Protein AF-A0A522IIM9-F1 (afdb_monomer_lite)

Sequence (107 aa):
MAEDSDLEKTESATPRRLEKAREEGQIVRSRELNTFMLLAAGVAALWFSGEHLFQTLSGVLRSGLWFDLRVGQDTAVMTSVAARSAWAVVKGIAPVFVTLVVVAIFS

Foldseek 3Di:
DDDDPPVPDPDDDDPVRVVVCVVVVVDPDDPCVLVVLLVVLLVVQCVVLVVVLVVLVVVLCCLVVPPDVVCVPDPVVVVVSVVVSVVSNCVSCVSSVVSSVVSNVVD

Secondary structure (DSSP, 8-state):
---S-STT--SPPPHHHHHHHHHTT-----TTHHHHHHHHHHHHHHHHHHHHHHHHHHHHHHHHHS--TTTTS-HHHHHHHHHHHHHHHHHHHHHHHHHHHHHHHH-

Structure (mmCIF, N/CA/C/O backbone):
data_AF-A0A522IIM9-F1
#
_entry.id   AF-A0A522IIM9-F1
#
loop_
_atom_site.group_PDB
_atom_site.id
_atom_site.type_symbol
_atom_site.label_atom_id
_atom_site.label_alt_id
_atom_site.label_comp_id
_atom_site.label_asym_id
_atom_site.label_entity_id
_atom_site.label_seq_id
_atom_site.pdbx_PDB_ins_code
_atom_site.Cartn_x
_atom_site.Cartn_y
_atom_site.Cartn_z
_atom_site.occupancy
_atom_site.B_iso_or_equiv
_atom_site.auth_seq_id
_atom_site.auth_comp_id
_atom_site.auth_asym_id
_atom_site.auth_atom_id
_atom_site.pdbx_PDB_model_num
ATOM 1 N N . MET A 1 1 ? -29.518 21.910 21.963 1.00 39.41 1 MET A N 1
ATOM 2 C CA . MET A 1 1 ? -30.076 20.956 22.948 1.00 39.41 1 MET A CA 1
ATOM 3 C C . MET A 1 1 ? -28.922 20.085 23.418 1.00 39.41 1 MET A C 1
ATOM 5 O O . MET A 1 1 ? -28.044 19.817 22.613 1.00 39.41 1 MET A O 1
ATOM 9 N N . ALA A 1 2 ? -28.828 19.830 24.722 1.00 45.47 2 ALA A N 1
ATOM 10 C CA . ALA A 1 2 ? -27.612 19.377 25.398 1.00 45.47 2 ALA A CA 1
ATOM 11 C C . ALA A 1 2 ? -27.343 17.875 25.195 1.00 45.47 2 ALA A C 1
ATOM 13 O O . ALA A 1 2 ? -28.048 17.060 25.779 1.00 45.47 2 ALA A O 1
ATOM 14 N N . GLU A 1 3 ? -26.316 17.527 24.416 1.00 44.94 3 GLU A N 1
ATOM 15 C CA . GLU A 1 3 ? -25.888 16.132 24.185 1.00 44.94 3 GLU A CA 1
ATOM 16 C C . GLU A 1 3 ? -24.367 15.933 24.351 1.00 44.94 3 GLU A C 1
ATOM 18 O O . GLU A 1 3 ? -23.812 14.982 23.821 1.00 44.94 3 GLU A O 1
ATOM 23 N N . ASP A 1 4 ? -23.675 16.806 25.094 1.00 44.28 4 ASP A N 1
ATOM 24 C CA . ASP A 1 4 ? -22.196 16.799 25.160 1.00 44.28 4 ASP A CA 1
ATOM 25 C C . ASP A 1 4 ? -21.622 16.661 26.588 1.00 44.28 4 ASP A C 1
ATOM 27 O O . ASP A 1 4 ? -20.482 17.025 26.855 1.00 44.28 4 ASP A O 1
ATOM 31 N N . SER A 1 5 ? -22.404 16.168 27.560 1.00 47.56 5 SER A N 1
ATOM 32 C CA . SER A 1 5 ? -22.004 16.224 28.982 1.00 47.56 5 SER A CA 1
ATOM 33 C C . SER A 1 5 ? -22.450 15.020 29.825 1.00 47.56 5 SER A C 1
ATOM 35 O O . SER A 1 5 ? -22.925 15.166 30.948 1.00 47.56 5 SER A O 1
ATOM 37 N N . ASP A 1 6 ? -22.308 13.800 29.302 1.00 55.06 6 ASP A N 1
ATOM 38 C CA . ASP A 1 6 ? -22.455 12.578 30.121 1.00 55.06 6 ASP A CA 1
ATOM 39 C C . ASP A 1 6 ? -21.171 11.723 30.184 1.00 55.06 6 ASP A C 1
ATOM 41 O O . ASP A 1 6 ? -21.122 10.746 30.926 1.00 55.06 6 ASP A O 1
ATOM 45 N N . LEU A 1 7 ? -20.099 12.127 29.489 1.00 54.41 7 LEU A N 1
ATOM 46 C CA . LEU A 1 7 ? -18.807 11.420 29.450 1.00 54.41 7 LEU A CA 1
ATOM 47 C C . LEU A 1 7 ? -17.836 11.795 30.591 1.00 54.41 7 LEU A C 1
ATOM 49 O O . LEU A 1 7 ? -16.814 11.135 30.752 1.00 54.41 7 LEU A O 1
ATOM 53 N N . GLU A 1 8 ? -18.152 12.812 31.400 1.00 51.44 8 GLU A N 1
ATOM 54 C CA . GLU A 1 8 ? -17.363 13.217 32.583 1.00 51.44 8 GLU A CA 1
ATOM 55 C C . GLU A 1 8 ? -17.922 12.669 33.912 1.00 51.44 8 GLU A C 1
ATOM 57 O O . GLU A 1 8 ? -17.351 12.907 34.977 1.00 51.44 8 GLU A O 1
ATOM 62 N N . LYS A 1 9 ? -19.032 11.914 33.886 1.00 56.03 9 LYS A N 1
ATOM 63 C CA . LYS A 1 9 ? -19.592 11.292 35.095 1.00 56.03 9 LYS A CA 1
ATOM 64 C C . LYS A 1 9 ? -18.845 10.003 35.426 1.00 56.03 9 LYS A C 1
ATOM 66 O O . LYS A 1 9 ? -18.971 8.999 34.737 1.00 56.03 9 LYS A O 1
ATOM 71 N N . THR A 1 10 ? -18.112 10.030 36.532 1.00 59.00 10 THR A N 1
ATOM 72 C CA . THR A 1 10 ? -17.374 8.900 3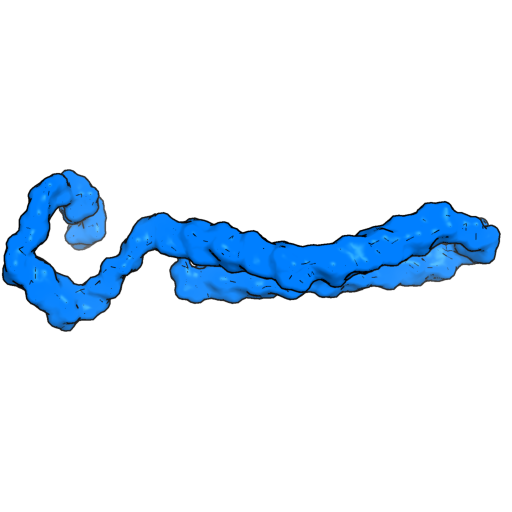7.119 1.00 59.00 10 THR A CA 1
ATOM 73 C C . THR A 1 10 ? -18.255 7.904 37.885 1.00 59.00 10 THR A C 1
ATOM 75 O O . THR A 1 10 ? -17.744 6.918 38.415 1.00 59.00 10 THR A O 1
ATOM 78 N N . GLU A 1 11 ? -19.570 8.129 37.953 1.00 61.94 11 GLU A N 1
ATOM 79 C CA . GLU A 1 11 ? -20.503 7.223 38.624 1.00 61.94 11 GLU A CA 1
ATOM 80 C C . GLU A 1 11 ? -20.973 6.089 37.708 1.00 6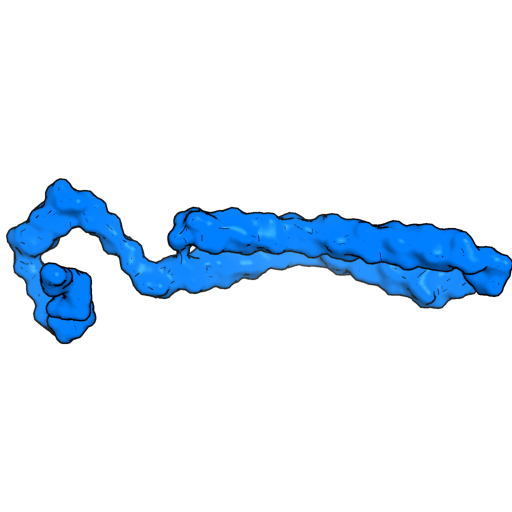1.94 11 GLU A C 1
ATOM 82 O O . GLU A 1 11 ? -21.253 6.281 36.522 1.00 61.94 11 GLU A O 1
ATOM 87 N N . SER A 1 12 ? -21.103 4.890 38.276 1.00 58.25 12 SER A N 1
ATOM 88 C CA . SER A 1 12 ? -21.628 3.733 37.560 1.00 58.25 12 SER A CA 1
ATOM 89 C C . SER A 1 12 ? -23.086 3.961 37.147 1.00 58.25 12 SER A C 1
ATOM 91 O O . SER A 1 12 ? -23.931 4.392 37.933 1.00 58.25 12 SER A O 1
ATOM 93 N N . ALA A 1 13 ? -23.398 3.666 35.883 1.00 65.44 13 ALA A N 1
ATOM 94 C CA . ALA A 1 13 ? -24.755 3.792 35.368 1.00 65.44 13 ALA A CA 1
ATOM 95 C C . ALA A 1 13 ? -25.716 2.882 36.151 1.00 65.44 13 ALA A C 1
ATOM 97 O O . ALA A 1 13 ? -25.467 1.688 36.326 1.00 65.44 13 ALA A O 1
ATOM 98 N N . THR A 1 14 ? -26.839 3.440 36.606 1.00 77.38 14 THR A N 1
ATOM 99 C CA . THR A 1 14 ? -27.886 2.675 37.289 1.00 77.38 14 THR A CA 1
ATOM 100 C C . THR A 1 14 ? -28.488 1.602 36.366 1.00 77.38 14 THR A C 1
ATOM 102 O O . THR A 1 14 ? -28.544 1.802 35.149 1.00 77.38 14 THR A O 1
ATOM 105 N N . PRO A 1 15 ? -29.011 0.485 36.913 1.00 73.19 15 PRO A N 1
ATOM 106 C CA . PRO A 1 15 ? -29.551 -0.631 36.121 1.00 73.19 15 PRO A CA 1
ATOM 107 C C . PRO A 1 15 ? -30.584 -0.191 35.073 1.00 73.19 15 PRO A C 1
ATOM 109 O O . PRO A 1 15 ? -30.552 -0.625 33.927 1.00 73.19 15 PRO A O 1
ATOM 112 N N . ARG A 1 16 ? -31.431 0.775 35.445 1.00 76.00 16 ARG A N 1
ATOM 113 C CA . ARG A 1 16 ? -32.486 1.339 34.594 1.00 76.00 16 ARG A CA 1
ATOM 114 C C . ARG A 1 16 ? -31.953 2.197 33.436 1.00 76.00 16 ARG A C 1
ATOM 116 O O . ARG A 1 16 ? -32.614 2.306 32.410 1.00 76.00 16 ARG A O 1
ATOM 123 N N . ARG A 1 17 ? -30.763 2.802 33.578 1.00 71.00 17 ARG A N 1
ATOM 124 C CA . ARG A 1 17 ? -30.067 3.509 32.484 1.00 71.00 17 ARG A CA 1
ATOM 125 C C . ARG A 1 17 ? -29.426 2.528 31.499 1.00 71.00 17 ARG A C 1
ATOM 127 O O . ARG A 1 17 ? -29.448 2.798 30.305 1.00 71.00 17 ARG A O 1
ATOM 134 N N . LEU A 1 18 ? -28.906 1.394 31.976 1.00 70.44 18 LEU A N 1
ATOM 135 C CA . LEU A 1 18 ? -28.353 0.340 31.115 1.00 70.44 18 LEU A CA 1
ATOM 136 C C . LEU A 1 18 ? -29.438 -0.373 30.297 1.00 70.44 18 LEU A C 1
ATOM 138 O O . LEU A 1 18 ? -29.226 -0.624 29.114 1.00 70.44 18 LEU A O 1
ATOM 142 N N . GLU A 1 19 ? -30.595 -0.668 30.898 1.00 75.19 19 GLU A N 1
ATOM 143 C CA . GLU A 1 19 ? -31.759 -1.202 30.170 1.00 75.19 19 GLU A CA 1
ATOM 144 C C . GLU A 1 19 ? -32.228 -0.233 29.089 1.00 75.19 19 GLU A C 1
ATOM 146 O O . GLU A 1 19 ? -32.341 -0.624 27.932 1.00 75.19 19 GLU A O 1
ATOM 151 N N . LYS A 1 20 ? -32.383 1.051 29.431 1.00 73.81 20 LYS A N 1
ATOM 152 C CA . LYS A 1 20 ? -32.808 2.074 28.474 1.00 73.81 20 LYS A CA 1
ATOM 153 C C . LYS A 1 20 ? -31.803 2.275 27.335 1.00 73.81 20 LYS A C 1
ATOM 155 O O . LYS A 1 20 ? -32.207 2.352 26.185 1.00 73.81 20 LYS A O 1
ATOM 160 N N . ALA A 1 21 ? -30.499 2.264 27.619 1.00 69.88 21 ALA A N 1
ATOM 161 C CA . ALA A 1 21 ? -29.466 2.324 26.583 1.00 69.88 21 ALA A CA 1
ATOM 162 C C . ALA A 1 21 ? -29.500 1.099 25.646 1.00 69.88 21 ALA A C 1
ATOM 164 O O . ALA A 1 21 ? -29.279 1.232 24.443 1.00 69.88 21 ALA A O 1
ATOM 165 N N . ARG A 1 22 ? -29.807 -0.095 26.174 1.00 72.00 22 ARG A N 1
ATOM 166 C CA . ARG A 1 22 ? -29.999 -1.303 25.355 1.00 72.00 22 ARG A CA 1
ATOM 167 C C . ARG A 1 22 ? -31.274 -1.230 24.512 1.00 72.00 22 ARG A C 1
ATOM 169 O O . ARG A 1 22 ? -31.222 -1.608 23.346 1.00 72.00 22 ARG A O 1
ATOM 176 N N . GLU A 1 23 ? -32.379 -0.737 25.071 1.00 75.88 23 GLU A N 1
ATOM 177 C CA . GLU A 1 23 ? -33.648 -0.520 24.354 1.00 75.88 23 GLU A CA 1
ATOM 178 C C . GLU A 1 23 ? -33.517 0.541 23.252 1.00 75.88 23 GLU A C 1
ATOM 180 O O . GLU A 1 23 ? -34.071 0.381 22.169 1.00 75.88 23 GLU A O 1
ATOM 185 N N . GLU A 1 24 ? -32.732 1.592 23.497 1.00 72.56 24 GLU A N 1
ATOM 186 C CA . GLU A 1 24 ? -32.433 2.662 22.539 1.00 72.56 24 GLU A CA 1
ATOM 187 C C . GLU A 1 24 ? -31.379 2.261 21.492 1.00 72.56 24 GLU A C 1
ATOM 189 O O . GLU A 1 24 ? -31.062 3.046 20.601 1.00 72.56 24 GLU A O 1
ATOM 194 N N . GLY A 1 25 ? -30.831 1.043 21.570 1.00 67.12 25 GLY A N 1
ATOM 195 C CA . GLY A 1 25 ? -29.848 0.551 20.606 1.00 67.12 25 GLY A CA 1
ATOM 196 C C . GLY A 1 25 ? -28.511 1.296 20.652 1.00 67.12 25 GLY A C 1
ATOM 197 O O . GLY A 1 25 ? -27.801 1.332 19.648 1.00 67.12 25 GLY A O 1
ATOM 198 N N . GLN A 1 26 ? -28.147 1.885 21.796 1.00 65.94 26 GLN A N 1
ATOM 199 C CA . GLN A 1 26 ? -26.844 2.521 22.001 1.00 65.94 26 GLN A CA 1
ATOM 200 C C . GLN A 1 26 ? -25.737 1.457 21.936 1.00 65.94 26 GLN A C 1
ATOM 202 O O . GLN A 1 26 ? -25.407 0.793 22.922 1.00 65.94 26 GLN A O 1
ATOM 207 N N . ILE A 1 27 ? -25.160 1.272 20.747 1.00 61.78 27 ILE A N 1
ATOM 208 C CA . ILE A 1 27 ? -23.969 0.447 20.550 1.00 61.78 27 ILE A CA 1
ATOM 209 C C . ILE A 1 27 ? -22.796 1.208 21.169 1.00 61.78 27 ILE A C 1
ATOM 211 O O . ILE A 1 27 ? -22.410 2.269 20.682 1.00 61.78 27 ILE A O 1
ATOM 215 N N . VAL A 1 28 ? -22.218 0.664 22.242 1.00 60.16 28 VAL A N 1
ATOM 216 C CA . VAL A 1 28 ? -21.024 1.224 22.888 1.00 60.16 28 VAL A CA 1
ATOM 217 C C . VAL A 1 28 ? -19.860 1.175 21.894 1.00 60.16 28 VAL A C 1
ATOM 219 O O . VAL A 1 28 ? -19.188 0.155 21.747 1.00 60.16 28 VAL A O 1
ATOM 222 N N . ARG A 1 29 ? -19.622 2.277 21.179 1.00 62.09 29 ARG A N 1
ATOM 223 C CA . ARG A 1 29 ? -18.441 2.455 20.329 1.00 62.09 29 ARG A CA 1
ATOM 224 C C . ARG A 1 29 ? -17.316 2.987 21.213 1.00 62.09 29 ARG A C 1
ATOM 226 O O . ARG A 1 29 ? -17.389 4.105 21.713 1.00 62.09 29 ARG A O 1
ATOM 233 N N . SER A 1 30 ? -16.288 2.171 21.451 1.00 66.50 30 SER A N 1
ATOM 234 C CA . SER A 1 30 ? -15.089 2.647 22.150 1.00 66.50 30 SER A CA 1
ATOM 235 C C . SER A 1 30 ? -14.421 3.742 21.314 1.00 66.50 30 SER A C 1
ATOM 237 O O . SER A 1 30 ? -14.217 3.565 20.112 1.00 66.50 30 SER A O 1
ATOM 239 N N . ARG A 1 31 ? -14.064 4.861 21.959 1.00 67.31 31 ARG A N 1
ATOM 240 C CA . ARG A 1 31 ? -13.400 6.019 21.331 1.00 67.31 31 ARG A CA 1
ATOM 241 C C . ARG A 1 31 ? -12.097 5.633 20.616 1.00 67.31 31 ARG A C 1
ATOM 243 O O . ARG A 1 31 ? -11.724 6.269 19.640 1.00 67.31 31 ARG A O 1
ATOM 250 N N . GLU A 1 32 ? -11.453 4.564 21.081 1.00 81.25 32 GLU A N 1
ATOM 251 C CA . GLU A 1 32 ? -10.176 4.043 20.577 1.00 81.25 32 GLU A CA 1
ATOM 252 C C . GLU A 1 32 ? -10.349 2.884 19.573 1.00 81.25 32 GLU A C 1
ATOM 254 O O . GLU A 1 32 ? -9.370 2.434 18.979 1.00 81.25 32 GLU A O 1
ATOM 259 N N . LEU A 1 33 ? -11.572 2.367 19.375 1.00 83.44 33 LEU A N 1
ATOM 260 C CA . LEU A 1 33 ? -11.801 1.175 18.545 1.00 83.44 33 LEU A CA 1
ATOM 261 C C . LEU A 1 33 ? -11.379 1.401 17.095 1.00 83.44 33 LEU A C 1
ATOM 263 O O . LEU A 1 33 ? -10.777 0.518 16.492 1.00 83.44 33 LEU A O 1
ATOM 267 N N . ASN A 1 34 ? -11.662 2.590 16.562 1.00 84.06 34 ASN A N 1
ATOM 268 C CA . ASN A 1 34 ? -11.270 2.962 15.210 1.00 84.06 34 ASN A CA 1
ATOM 269 C C . ASN A 1 34 ? -9.739 2.963 15.069 1.00 84.06 34 ASN A C 1
ATOM 271 O O . ASN A 1 34 ? -9.191 2.238 14.239 1.00 84.06 34 ASN A O 1
ATOM 275 N N . THR A 1 35 ? -9.041 3.679 15.956 1.00 86.25 35 THR A N 1
ATOM 276 C CA . THR A 1 35 ? -7.573 3.726 15.979 1.00 86.25 35 THR A CA 1
ATOM 277 C C . THR A 1 35 ? -6.966 2.324 16.066 1.00 86.25 35 THR A C 1
ATOM 279 O O . THR A 1 35 ? -6.038 2.001 15.324 1.00 86.25 35 THR A O 1
ATOM 282 N N . PHE A 1 36 ? -7.521 1.463 16.924 1.00 90.19 36 PHE A N 1
ATOM 283 C CA . PHE A 1 36 ? -7.083 0.077 17.059 1.00 90.19 36 PHE A CA 1
ATOM 284 C C . PHE A 1 36 ? -7.305 -0.735 15.777 1.00 90.19 36 PHE A C 1
ATOM 286 O O . PHE A 1 36 ? -6.387 -1.412 15.315 1.00 90.19 36 PHE A O 1
ATOM 293 N N . MET A 1 37 ? -8.498 -0.656 15.181 1.00 90.31 37 MET A N 1
ATOM 294 C CA . MET A 1 37 ? -8.826 -1.362 13.939 1.00 90.31 37 MET A CA 1
ATOM 295 C C . MET A 1 37 ? -7.922 -0.926 12.788 1.00 90.31 37 MET A C 1
ATOM 297 O O . MET A 1 37 ? -7.422 -1.778 12.054 1.00 90.31 37 MET A O 1
ATOM 301 N N . LEU A 1 38 ? -7.661 0.375 12.660 1.00 91.06 38 LEU A N 1
ATOM 302 C CA . LEU A 1 38 ? -6.789 0.918 11.625 1.00 91.06 38 LEU A CA 1
ATOM 303 C C . LEU A 1 38 ? -5.346 0.426 11.787 1.00 91.06 38 LEU A C 1
ATOM 305 O O . LEU A 1 38 ? -4.723 0.005 10.812 1.00 91.06 38 LEU A O 1
ATOM 309 N N . LEU A 1 39 ? -4.828 0.421 13.019 1.00 92.94 39 LEU A N 1
ATOM 310 C CA . LEU A 1 39 ? -3.475 -0.047 13.310 1.00 92.94 39 LEU A CA 1
ATOM 311 C C . LEU A 1 39 ? -3.336 -1.557 13.066 1.00 92.94 39 LEU A C 1
ATOM 313 O O . LEU A 1 39 ? -2.403 -1.990 12.390 1.00 92.94 39 LEU A O 1
ATOM 317 N N . ALA A 1 40 ? -4.290 -2.354 13.553 1.00 93.81 40 ALA A N 1
ATOM 318 C CA . ALA A 1 40 ? -4.311 -3.801 13.353 1.00 93.81 40 ALA A CA 1
ATOM 319 C C . ALA A 1 40 ? -4.406 -4.167 11.864 1.00 93.81 40 ALA A C 1
ATOM 321 O O . ALA A 1 40 ? -3.654 -5.016 11.382 1.00 93.81 40 ALA A O 1
ATOM 322 N N . ALA A 1 41 ? -5.280 -3.489 11.116 1.00 93.56 41 ALA A N 1
ATOM 323 C CA . ALA A 1 41 ? -5.409 -3.692 9.681 1.00 93.56 41 ALA A CA 1
ATOM 324 C C . ALA A 1 41 ? -4.162 -3.251 8.911 1.00 93.56 41 ALA A C 1
ATOM 326 O O . ALA A 1 41 ? -3.764 -3.938 7.976 1.00 93.56 41 ALA A O 1
ATOM 327 N N . GLY A 1 42 ? -3.515 -2.153 9.310 1.00 93.50 42 GLY A N 1
ATOM 328 C CA . GLY A 1 42 ? -2.258 -1.708 8.713 1.00 93.50 42 GLY A CA 1
ATOM 329 C C . GLY A 1 42 ? -1.136 -2.726 8.893 1.00 93.50 42 GLY A C 1
ATOM 330 O O . GLY A 1 42 ? -0.463 -3.079 7.926 1.00 93.50 42 GLY A O 1
ATOM 331 N N . VAL A 1 43 ? -0.979 -3.262 10.107 1.00 94.88 43 VAL A N 1
ATOM 332 C CA . VAL A 1 43 ? 0.000 -4.321 10.392 1.00 94.88 43 VAL A CA 1
ATOM 333 C C . VAL A 1 43 ? -0.311 -5.581 9.586 1.00 94.88 43 VAL A C 1
ATOM 335 O O . VAL A 1 43 ? 0.586 -6.128 8.948 1.00 94.88 43 VAL A O 1
ATOM 338 N N . ALA A 1 44 ? -1.572 -6.019 9.559 1.00 94.56 44 ALA A N 1
ATOM 339 C CA . ALA A 1 44 ? -1.979 -7.192 8.791 1.00 94.56 44 ALA A CA 1
ATOM 340 C C . ALA A 1 44 ? -1.734 -7.000 7.286 1.00 94.56 44 ALA A C 1
ATOM 342 O O . ALA A 1 44 ? -1.139 -7.864 6.644 1.00 94.56 44 ALA A O 1
ATOM 343 N N . ALA A 1 45 ? -2.131 -5.853 6.730 1.00 93.44 45 ALA A N 1
ATOM 344 C CA . ALA A 1 45 ? -1.936 -5.529 5.322 1.00 93.44 45 ALA A CA 1
ATOM 345 C C . ALA A 1 45 ? -0.452 -5.571 4.943 1.00 93.44 45 ALA A C 1
ATOM 347 O O . ALA A 1 45 ? -0.102 -6.223 3.963 1.00 93.44 45 ALA A O 1
ATOM 348 N N . LEU A 1 46 ? 0.416 -4.952 5.751 1.00 92.00 46 LEU A N 1
ATOM 349 C CA . LEU A 1 46 ? 1.864 -4.982 5.541 1.00 92.00 46 LEU A CA 1
ATOM 350 C C . LEU A 1 46 ? 2.447 -6.391 5.665 1.00 92.00 46 LEU A C 1
ATOM 352 O O . LEU A 1 46 ? 3.325 -6.749 4.884 1.00 92.00 46 LEU A O 1
ATOM 356 N N . TRP A 1 47 ? 1.962 -7.199 6.609 1.00 94.38 47 TRP A N 1
ATOM 357 C CA . TRP A 1 47 ? 2.427 -8.573 6.787 1.00 94.38 47 TRP A CA 1
ATOM 358 C C . TRP A 1 47 ? 2.116 -9.438 5.561 1.00 94.38 47 TRP A C 1
ATOM 360 O O . TRP A 1 47 ? 2.988 -10.143 5.058 1.00 94.38 47 TRP A O 1
ATOM 370 N N . PHE A 1 48 ? 0.892 -9.343 5.032 1.00 92.44 48 PHE A N 1
ATOM 371 C CA . PHE A 1 48 ? 0.486 -10.097 3.844 1.00 92.44 48 PHE A CA 1
ATOM 372 C C . PHE A 1 48 ? 1.100 -9.551 2.549 1.00 92.44 48 PHE A C 1
ATOM 374 O O . PHE A 1 48 ? 1.425 -10.330 1.654 1.00 92.44 48 PHE A O 1
ATOM 381 N N . SER A 1 49 ? 1.286 -8.232 2.431 1.00 91.81 49 SER A N 1
ATOM 382 C CA . SER A 1 49 ? 1.864 -7.615 1.232 1.00 91.81 49 SER A CA 1
ATOM 383 C C . SER A 1 49 ? 3.393 -7.548 1.246 1.00 91.81 49 SER A C 1
ATOM 385 O O . SER A 1 49 ? 3.979 -7.138 0.247 1.00 91.81 49 SER A O 1
ATOM 387 N N . GLY A 1 50 ? 4.045 -7.893 2.359 1.00 90.12 50 GLY A N 1
ATOM 388 C CA . GLY A 1 50 ? 5.471 -7.652 2.585 1.00 90.12 50 GLY A CA 1
ATOM 389 C C . GLY A 1 50 ? 6.371 -8.292 1.531 1.00 90.12 50 GLY A C 1
ATOM 390 O O . GLY A 1 50 ? 7.199 -7.602 0.938 1.00 90.12 50 GLY A O 1
ATOM 391 N N . GLU A 1 51 ? 6.155 -9.574 1.228 1.00 91.19 51 GLU A N 1
ATOM 392 C CA . GLU A 1 51 ? 6.921 -10.297 0.201 1.00 91.19 51 GLU A CA 1
ATOM 393 C C . GLU A 1 51 ? 6.738 -9.669 -1.187 1.00 91.19 51 GLU A C 1
ATOM 395 O O . GLU A 1 51 ? 7.702 -9.401 -1.903 1.00 91.19 51 GLU A O 1
ATOM 400 N N . HIS A 1 52 ? 5.493 -9.359 -1.557 1.00 90.56 52 HIS A N 1
ATOM 401 C CA . HIS A 1 52 ? 5.188 -8.736 -2.842 1.00 90.56 52 HIS A CA 1
ATOM 402 C C . HIS A 1 52 ? 5.830 -7.348 -2.978 1.00 90.56 52 HIS A C 1
ATOM 404 O O . HIS A 1 52 ? 6.388 -7.005 -4.026 1.00 90.56 52 HIS A O 1
ATOM 410 N N . LEU A 1 53 ? 5.778 -6.553 -1.908 1.00 91.06 53 LEU A N 1
ATOM 411 C CA . LEU A 1 53 ? 6.374 -5.226 -1.856 1.00 91.06 53 LEU A CA 1
ATOM 412 C C . LEU A 1 53 ? 7.900 -5.323 -1.974 1.00 91.06 53 LEU A C 1
ATOM 414 O O . LEU A 1 53 ? 8.495 -4.633 -2.801 1.00 91.06 53 LEU A O 1
ATOM 418 N N . PHE A 1 54 ? 8.521 -6.240 -1.230 1.00 92.06 54 PHE A N 1
ATOM 419 C CA . PHE A 1 54 ? 9.957 -6.493 -1.287 1.00 92.06 54 PHE A CA 1
ATOM 420 C C . PHE A 1 54 ? 10.422 -6.901 -2.691 1.00 92.06 54 PHE A C 1
ATOM 422 O O . PHE A 1 54 ? 11.384 -6.330 -3.213 1.00 92.06 54 PHE A O 1
ATOM 429 N N . GLN A 1 55 ? 9.719 -7.833 -3.341 1.00 91.44 55 GLN A N 1
ATOM 430 C CA . GLN A 1 55 ? 10.017 -8.250 -4.713 1.00 91.44 55 GLN A CA 1
ATOM 431 C C . GLN A 1 55 ? 9.866 -7.096 -5.711 1.00 91.44 55 GLN A C 1
ATOM 433 O O . GLN A 1 55 ? 10.731 -6.902 -6.567 1.00 91.44 55 GLN A O 1
ATOM 438 N N . THR A 1 56 ? 8.803 -6.297 -5.582 1.00 89.75 56 THR A N 1
ATOM 439 C CA . THR A 1 56 ? 8.541 -5.149 -6.461 1.00 89.75 56 THR A CA 1
ATOM 440 C C . THR A 1 56 ? 9.642 -4.096 -6.340 1.00 89.75 56 THR A C 1
ATOM 442 O O . THR A 1 56 ? 10.213 -3.683 -7.350 1.00 89.75 56 THR A O 1
ATOM 445 N N . LEU A 1 57 ? 10.004 -3.705 -5.113 1.00 88.62 57 LEU A N 1
ATOM 446 C CA . LEU A 1 57 ? 11.088 -2.750 -4.857 1.00 88.62 57 LEU A CA 1
ATOM 447 C C . LEU A 1 57 ? 12.441 -3.279 -5.335 1.00 88.62 57 LEU A C 1
ATOM 449 O O . LEU A 1 57 ? 13.188 -2.553 -5.989 1.00 88.62 57 LEU A O 1
ATOM 453 N N . SER A 1 58 ? 12.736 -4.552 -5.074 1.00 89.81 58 SER A N 1
ATOM 454 C CA . SER A 1 58 ? 13.965 -5.200 -5.542 1.00 89.81 58 SER A CA 1
ATOM 455 C C . SER A 1 58 ? 14.042 -5.241 -7.068 1.00 89.81 58 SER A C 1
ATOM 457 O O . SER A 1 58 ? 15.109 -5.014 -7.636 1.00 89.81 58 SER A O 1
ATOM 459 N N . GLY A 1 59 ? 12.922 -5.499 -7.746 1.00 87.31 59 GLY A N 1
ATOM 460 C CA . GLY A 1 59 ? 12.829 -5.487 -9.204 1.00 87.31 59 GLY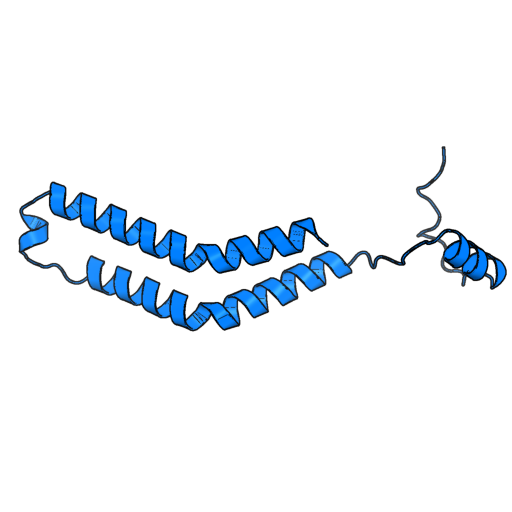 A CA 1
ATOM 461 C C . GLY A 1 59 ? 13.062 -4.097 -9.794 1.00 87.31 59 GLY A C 1
ATOM 462 O O . GLY A 1 59 ? 13.833 -3.959 -10.741 1.00 87.31 59 GLY A O 1
ATOM 463 N N . VAL A 1 60 ? 12.468 -3.060 -9.198 1.00 85.88 60 VAL A N 1
ATOM 464 C CA . VAL A 1 60 ? 12.674 -1.663 -9.614 1.00 85.88 60 VAL A CA 1
ATOM 465 C C . VAL A 1 60 ? 14.121 -1.227 -9.388 1.00 85.88 60 VAL A C 1
ATOM 467 O O . VAL A 1 60 ? 14.725 -0.648 -10.287 1.00 85.88 60 VAL A O 1
ATOM 470 N N . LEU A 1 61 ? 14.708 -1.559 -8.234 1.00 85.94 61 LEU A N 1
ATOM 471 C CA . LEU A 1 61 ? 16.115 -1.274 -7.940 1.00 85.94 61 LEU A CA 1
ATOM 472 C C . LEU A 1 61 ? 17.046 -1.974 -8.926 1.00 85.94 61 LEU A C 1
ATOM 474 O O . LEU A 1 61 ? 17.929 -1.335 -9.487 1.00 85.94 61 LEU A O 1
ATOM 478 N N . ARG A 1 62 ? 16.827 -3.264 -9.198 1.00 83.56 62 ARG A N 1
ATOM 479 C CA . ARG A 1 62 ? 17.607 -3.996 -10.205 1.00 83.56 62 ARG A CA 1
ATOM 480 C C . ARG A 1 62 ? 17.455 -3.365 -11.584 1.00 83.56 62 ARG A C 1
ATOM 482 O O . ARG A 1 62 ? 18.457 -3.146 -12.245 1.00 83.56 62 ARG A O 1
ATOM 489 N N . SER A 1 63 ? 16.240 -3.010 -11.997 1.00 77.38 63 SER A N 1
ATOM 490 C CA . SER A 1 63 ? 16.005 -2.370 -13.296 1.00 77.38 63 SER A CA 1
ATOM 491 C C . SER A 1 63 ? 16.605 -0.966 -13.405 1.00 77.38 63 SER A C 1
ATOM 493 O O . SER A 1 63 ? 16.919 -0.543 -14.512 1.00 77.38 63 SER A O 1
ATOM 495 N N . GLY A 1 64 ? 16.711 -0.227 -12.298 1.00 73.69 64 GLY A N 1
ATOM 496 C CA . GLY A 1 64 ? 17.265 1.129 -12.279 1.00 73.69 64 GLY A CA 1
ATOM 497 C C . GLY A 1 64 ? 18.785 1.171 -12.124 1.00 73.69 64 GLY A C 1
ATOM 498 O O . GLY A 1 64 ? 19.421 2.091 -12.625 1.00 73.69 64 GLY A O 1
ATOM 499 N N . LEU A 1 65 ? 19.369 0.184 -11.438 1.00 75.06 65 LEU A N 1
ATOM 500 C CA . LEU A 1 65 ? 20.809 0.105 -11.169 1.00 75.06 65 LEU A CA 1
ATOM 501 C C . LEU A 1 65 ? 21.562 -0.747 -12.197 1.00 75.06 65 LEU A C 1
ATOM 503 O O . LEU A 1 65 ? 22.769 -0.578 -12.362 1.00 75.06 65 LEU A O 1
ATOM 507 N N . TRP A 1 66 ? 20.877 -1.649 -12.905 1.00 68.00 66 TRP A N 1
ATOM 508 C CA . TRP A 1 66 ? 21.457 -2.391 -14.020 1.00 68.00 66 TRP A CA 1
ATOM 509 C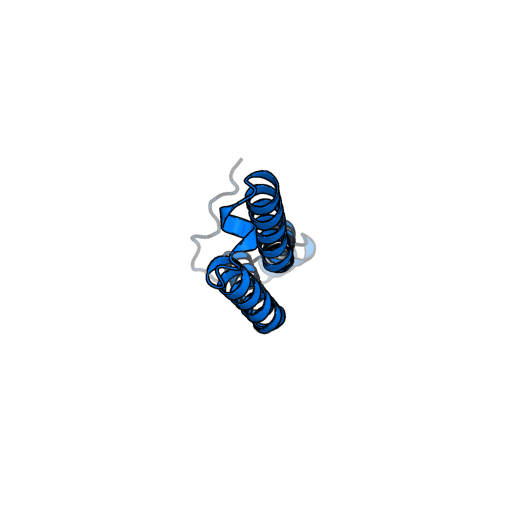 C . TRP A 1 66 ? 21.414 -1.515 -15.276 1.00 68.00 66 TRP A C 1
ATOM 511 O O . TRP A 1 66 ? 20.468 -1.554 -16.061 1.00 68.00 66 TRP A O 1
ATOM 521 N N . PHE A 1 67 ? 22.440 -0.678 -15.436 1.00 62.66 67 PHE A N 1
ATOM 522 C CA . PHE A 1 67 ? 22.674 0.124 -16.636 1.00 62.66 67 PHE A CA 1
ATOM 523 C C . PHE A 1 67 ? 22.965 -0.795 -17.835 1.00 62.66 67 PHE A C 1
ATOM 525 O O . PHE A 1 67 ? 24.114 -1.113 -18.135 1.00 62.66 67 PHE A O 1
ATOM 532 N N . ASP A 1 68 ? 21.920 -1.245 -18.525 1.00 61.47 68 ASP A N 1
ATOM 533 C CA . ASP A 1 68 ? 22.046 -1.827 -19.860 1.00 61.47 68 ASP A CA 1
ATOM 534 C C . ASP A 1 68 ? 22.456 -0.696 -20.825 1.00 61.47 68 ASP A C 1
ATOM 536 O O . ASP A 1 68 ? 21.770 0.327 -20.910 1.00 61.47 68 ASP A O 1
ATOM 540 N N . LEU A 1 69 ? 23.586 -0.837 -21.535 1.00 58.09 69 LEU A N 1
ATOM 541 C CA . LEU A 1 69 ? 24.147 0.191 -22.433 1.00 58.09 69 LEU A CA 1
ATOM 542 C C . LEU A 1 69 ? 23.137 0.692 -23.488 1.00 58.09 69 LEU A C 1
ATOM 544 O O . LEU A 1 69 ? 23.298 1.788 -24.020 1.00 58.09 69 LEU A O 1
ATOM 548 N N . ARG A 1 70 ? 22.072 -0.074 -23.759 1.00 54.47 70 ARG A N 1
ATOM 549 C CA . ARG A 1 70 ? 20.971 0.294 -24.666 1.00 54.47 70 ARG A CA 1
ATOM 550 C C . ARG A 1 70 ? 20.077 1.417 -24.125 1.00 54.47 70 ARG A C 1
ATOM 552 O O . ARG A 1 70 ? 19.479 2.143 -24.909 1.00 54.47 70 ARG A O 1
ATOM 559 N N . VAL A 1 71 ? 19.994 1.585 -22.804 1.00 56.66 71 VAL A N 1
ATOM 560 C CA . VAL A 1 71 ? 19.167 2.614 -22.145 1.00 56.66 71 VAL A CA 1
ATOM 561 C C . VAL A 1 71 ? 19.842 3.990 -22.191 1.00 56.66 71 VAL A C 1
ATOM 563 O O . VAL A 1 71 ? 19.157 5.003 -22.235 1.00 56.66 71 VAL A O 1
ATOM 566 N N . GLY A 1 72 ? 21.175 4.046 -22.274 1.00 59.41 72 GLY A N 1
ATOM 567 C CA . GLY A 1 72 ? 21.916 5.304 -22.433 1.00 59.41 72 GLY A CA 1
ATOM 568 C C . GLY A 1 72 ? 21.831 5.923 -23.834 1.00 59.41 72 GLY A C 1
ATOM 569 O O . GLY A 1 72 ? 22.286 7.047 -24.021 1.00 59.41 72 GLY A O 1
ATOM 570 N N . GLN A 1 73 ? 21.274 5.205 -24.817 1.00 63.84 73 GLN A N 1
ATOM 571 C CA . GLN A 1 73 ? 21.266 5.617 -26.226 1.00 63.84 73 GLN A CA 1
ATOM 572 C C . GLN A 1 73 ? 19.885 6.054 -26.738 1.00 63.84 73 GLN A C 1
ATOM 574 O O . GLN A 1 73 ? 19.817 6.692 -27.786 1.00 63.84 73 GLN A O 1
ATOM 579 N N . ASP A 1 74 ? 18.800 5.758 -26.012 1.00 74.62 74 ASP A N 1
ATOM 580 C CA . ASP A 1 74 ? 17.431 6.078 -26.434 1.00 74.62 74 ASP A CA 1
ATOM 581 C C . ASP A 1 74 ? 16.578 6.605 -25.265 1.00 74.62 74 ASP A C 1
ATOM 583 O O . ASP A 1 74 ? 16.158 5.874 -24.361 1.00 74.62 74 ASP A O 1
ATOM 587 N N . THR A 1 75 ? 16.287 7.908 -25.304 1.00 77.69 75 THR A N 1
ATOM 588 C CA . THR A 1 75 ? 15.481 8.617 -24.300 1.00 77.69 75 THR A CA 1
ATOM 589 C C . THR A 1 75 ? 14.052 8.070 -24.184 1.00 77.69 75 THR A C 1
ATOM 591 O O . THR A 1 75 ? 13.473 8.119 -23.094 1.00 77.69 75 THR A O 1
ATOM 594 N N . ALA A 1 76 ? 13.476 7.514 -25.258 1.00 81.44 76 ALA A N 1
ATOM 595 C CA . ALA A 1 76 ? 12.130 6.937 -25.233 1.00 81.44 76 ALA A CA 1
ATOM 596 C C . ALA A 1 76 ? 12.087 5.638 -24.410 1.00 81.44 76 ALA A C 1
ATOM 598 O O . ALA A 1 76 ? 11.135 5.376 -23.666 1.00 81.44 76 ALA A O 1
ATOM 599 N N . VAL A 1 77 ? 13.158 4.842 -24.473 1.00 78.44 77 VAL A N 1
ATOM 600 C CA . VAL A 1 77 ? 13.298 3.623 -23.669 1.00 78.44 77 VAL A CA 1
ATOM 601 C C . VAL A 1 77 ? 13.426 3.983 -22.189 1.00 78.44 77 VAL A C 1
ATOM 603 O O . VAL A 1 77 ? 12.711 3.403 -21.370 1.00 78.44 77 VAL A O 1
ATOM 606 N N . MET A 1 78 ? 14.225 5.001 -21.846 1.00 78.44 78 MET A N 1
ATOM 607 C CA . MET A 1 78 ? 14.349 5.504 -20.468 1.00 78.44 78 MET A CA 1
ATOM 608 C C . MET A 1 78 ? 13.000 5.928 -19.871 1.00 78.44 78 MET A C 1
ATOM 610 O O . MET A 1 78 ? 12.654 5.518 -18.760 1.00 78.44 78 MET A O 1
ATOM 614 N N . THR A 1 79 ? 12.211 6.715 -20.610 1.00 83.94 79 THR A N 1
ATOM 615 C CA . THR A 1 79 ? 10.893 7.182 -20.141 1.00 83.94 79 THR A CA 1
ATOM 616 C C . THR A 1 79 ? 9.910 6.028 -19.971 1.00 83.94 79 THR A C 1
ATOM 618 O O . THR A 1 79 ? 9.182 5.982 -18.979 1.00 83.94 79 THR A O 1
ATOM 621 N N . SER A 1 80 ? 9.915 5.054 -20.885 1.00 84.75 80 SER A N 1
ATOM 622 C CA . SER A 1 80 ? 9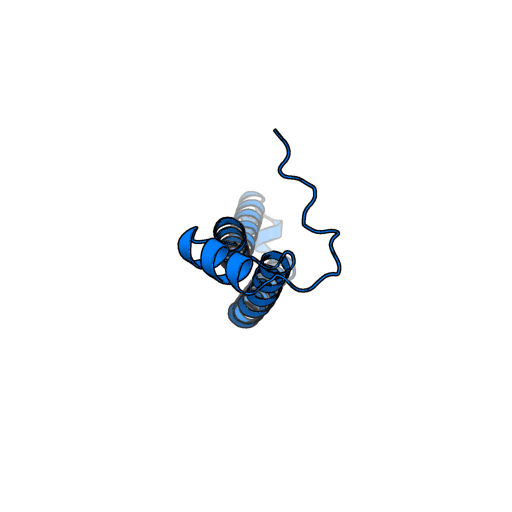.047 3.875 -20.782 1.00 84.75 80 SER A CA 1
ATOM 623 C C . SER A 1 80 ? 9.371 2.993 -19.567 1.00 84.75 80 SER A C 1
ATOM 625 O O . SER A 1 80 ? 8.458 2.496 -18.901 1.00 84.75 80 SER A O 1
ATOM 627 N N . VAL A 1 81 ? 10.657 2.830 -19.237 1.00 82.88 81 VAL A N 1
ATOM 628 C CA . VAL A 1 81 ? 11.114 2.077 -18.061 1.00 82.88 81 VAL A CA 1
ATOM 629 C C . VAL A 1 81 ? 10.733 2.816 -16.782 1.00 82.88 81 VAL A C 1
ATOM 631 O O . VAL A 1 81 ? 10.175 2.203 -15.875 1.00 82.88 81 VAL A O 1
ATOM 634 N N . ALA A 1 82 ? 10.937 4.135 -16.728 1.00 83.44 82 ALA A N 1
ATOM 635 C CA . ALA A 1 82 ? 10.520 4.956 -15.595 1.00 83.44 82 ALA A CA 1
ATOM 636 C C . ALA A 1 82 ? 9.003 4.869 -15.349 1.00 83.44 82 ALA A C 1
ATOM 638 O O . ALA A 1 82 ? 8.574 4.614 -14.222 1.00 83.44 82 ALA A O 1
ATOM 639 N N . ALA A 1 83 ? 8.189 4.991 -16.403 1.00 89.31 83 ALA A N 1
ATOM 640 C CA . ALA A 1 83 ? 6.735 4.877 -16.309 1.00 89.31 83 ALA A CA 1
ATOM 641 C C . ALA A 1 83 ? 6.287 3.485 -15.829 1.00 89.31 83 ALA A C 1
ATOM 643 O O . ALA A 1 83 ? 5.426 3.375 -14.954 1.00 89.31 83 ALA A O 1
ATOM 644 N N . ARG A 1 84 ? 6.893 2.410 -16.350 1.00 88.88 84 ARG A N 1
ATOM 645 C CA . ARG A 1 84 ? 6.600 1.034 -15.910 1.00 88.88 84 ARG A CA 1
ATOM 646 C C . ARG A 1 84 ? 6.988 0.799 -14.455 1.00 88.88 84 ARG A C 1
ATOM 648 O O . ARG A 1 84 ? 6.206 0.193 -13.725 1.00 88.88 84 ARG A O 1
ATOM 655 N N . SER A 1 85 ? 8.148 1.292 -14.032 1.00 86.88 85 SER A N 1
ATOM 656 C CA . SER A 1 85 ? 8.619 1.183 -12.649 1.00 86.88 85 SER A CA 1
ATOM 657 C C . SER A 1 85 ? 7.712 1.944 -11.685 1.00 86.88 85 SER A C 1
ATOM 659 O O . SER A 1 85 ? 7.295 1.384 -10.674 1.00 86.88 85 SER A O 1
ATOM 661 N N . ALA A 1 86 ? 7.320 3.176 -12.026 1.00 89.25 86 ALA A N 1
ATOM 662 C CA . ALA A 1 86 ? 6.360 3.946 -11.239 1.00 89.25 86 ALA A CA 1
ATOM 663 C C . ALA A 1 86 ? 5.022 3.200 -11.106 1.00 89.25 86 ALA A C 1
ATOM 665 O O . ALA A 1 86 ? 4.492 3.045 -10.006 1.00 89.25 86 ALA A O 1
ATOM 666 N N . TRP A 1 87 ? 4.515 2.654 -12.214 1.00 93.12 87 TRP A N 1
ATOM 667 C CA . TRP A 1 87 ? 3.276 1.881 -12.216 1.00 93.12 87 TRP A CA 1
ATOM 668 C C . TRP A 1 87 ? 3.367 0.591 -11.389 1.00 93.12 87 TRP A C 1
ATOM 670 O O . TRP A 1 87 ? 2.396 0.193 -10.745 1.00 93.12 87 TRP A O 1
ATOM 680 N N . ALA A 1 88 ? 4.525 -0.072 -11.384 1.00 89.06 88 ALA A N 1
ATOM 681 C CA . ALA A 1 88 ? 4.759 -1.261 -10.571 1.00 89.06 88 ALA A CA 1
ATOM 682 C C . ALA A 1 88 ? 4.696 -0.941 -9.071 1.00 89.06 88 ALA A C 1
ATOM 684 O O . ALA A 1 88 ? 4.001 -1.638 -8.337 1.00 89.06 88 ALA A O 1
ATOM 685 N N . VAL A 1 89 ? 5.339 0.146 -8.633 1.00 89.00 89 VAL A N 1
ATOM 686 C CA . VAL A 1 89 ? 5.317 0.580 -7.225 1.00 89.00 89 VAL A CA 1
ATOM 687 C C . VAL A 1 89 ? 3.906 0.961 -6.784 1.00 89.00 89 VAL A C 1
ATOM 689 O O . VAL A 1 89 ? 3.459 0.509 -5.731 1.00 89.00 89 VAL A O 1
ATOM 692 N N . VAL A 1 90 ? 3.174 1.727 -7.603 1.00 93.00 90 VAL A N 1
ATOM 693 C CA . VAL A 1 90 ? 1.780 2.099 -7.307 1.00 93.00 90 VAL A CA 1
ATOM 694 C C . VAL A 1 90 ? 0.923 0.854 -7.094 1.00 93.00 90 VAL A C 1
ATOM 696 O O . VAL A 1 90 ? 0.231 0.757 -6.085 1.00 93.00 90 VAL A O 1
ATOM 699 N N . LYS A 1 91 ? 1.007 -0.134 -7.994 1.00 91.12 91 LYS A N 1
ATOM 700 C CA . LYS A 1 91 ? 0.263 -1.394 -7.847 1.00 91.12 91 LYS A CA 1
ATOM 701 C C . LYS A 1 91 ? 0.709 -2.214 -6.637 1.00 91.12 91 LYS A C 1
ATOM 703 O O . LYS A 1 91 ? -0.137 -2.839 -6.010 1.00 91.12 91 LYS A O 1
ATOM 708 N N . GLY A 1 92 ? 1.999 -2.197 -6.304 1.00 89.44 92 GLY A N 1
ATOM 709 C CA . GLY A 1 92 ? 2.530 -2.909 -5.141 1.00 89.44 92 GLY A CA 1
ATOM 710 C C . GLY A 1 92 ? 2.026 -2.342 -3.811 1.00 89.44 92 GLY A C 1
ATOM 711 O O . GLY A 1 92 ? 1.745 -3.099 -2.887 1.00 89.44 92 GLY A O 1
ATOM 712 N N . ILE A 1 93 ? 1.861 -1.018 -3.725 1.00 90.81 93 ILE A N 1
ATOM 713 C CA . ILE A 1 93 ? 1.392 -0.322 -2.514 1.00 90.81 93 ILE A CA 1
ATOM 714 C C . ILE A 1 93 ? -0.146 -0.237 -2.451 1.00 90.81 93 ILE A C 1
ATOM 716 O O . ILE A 1 93 ? -0.721 -0.189 -1.361 1.00 90.81 93 ILE A O 1
ATOM 720 N N . ALA A 1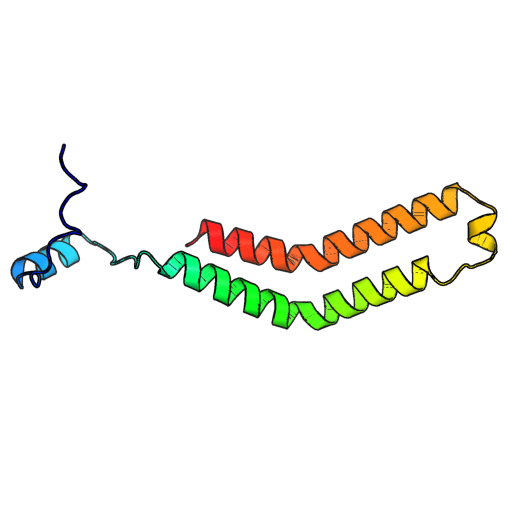 94 ? -0.827 -0.268 -3.601 1.00 92.81 94 ALA A N 1
ATOM 721 C CA . ALA A 1 94 ? -2.284 -0.200 -3.712 1.00 92.81 94 ALA A CA 1
ATOM 722 C C . ALA A 1 94 ? -3.062 -1.109 -2.736 1.00 92.81 94 ALA A C 1
ATOM 724 O O . ALA A 1 94 ? -3.964 -0.588 -2.081 1.00 92.81 94 ALA A O 1
ATOM 725 N N . PRO A 1 95 ? -2.760 -2.415 -2.572 1.00 89.75 95 PRO A N 1
ATOM 726 C CA . PRO A 1 95 ? -3.533 -3.273 -1.671 1.00 89.75 95 PRO A CA 1
ATOM 727 C C . PRO A 1 95 ? -3.485 -2.815 -0.207 1.00 89.75 95 PRO A C 1
ATOM 729 O O . PRO A 1 95 ? -4.497 -2.898 0.490 1.00 89.75 95 PRO A O 1
ATOM 732 N N . VAL A 1 96 ? -2.357 -2.266 0.254 1.00 92.19 96 VAL A N 1
ATOM 733 C CA . VAL A 1 96 ? -2.233 -1.720 1.615 1.00 92.19 96 VAL A CA 1
ATOM 734 C C . VAL A 1 96 ? -3.102 -0.475 1.765 1.00 92.19 96 VAL A C 1
ATOM 736 O O . VAL A 1 96 ? -3.890 -0.379 2.703 1.00 92.19 96 VAL A O 1
ATOM 739 N N . PHE A 1 97 ? -3.020 0.446 0.803 1.00 92.56 97 PHE A N 1
ATOM 740 C CA . PHE A 1 97 ? -3.828 1.668 0.805 1.00 92.56 97 PHE A CA 1
ATOM 741 C C . PHE A 1 97 ? -5.328 1.380 0.741 1.00 92.56 97 PHE A C 1
ATOM 743 O O . PHE A 1 97 ? -6.090 1.953 1.514 1.00 92.56 97 PHE A O 1
ATOM 750 N N . VAL A 1 98 ? -5.758 0.475 -0.142 1.00 93.88 98 VAL A N 1
ATOM 751 C CA . VAL A 1 98 ? -7.168 0.081 -0.266 1.00 93.88 98 VAL A CA 1
ATOM 752 C C . VAL A 1 98 ? -7.672 -0.514 1.045 1.00 93.88 98 VAL A C 1
ATOM 754 O O . VAL A 1 98 ? -8.742 -0.131 1.507 1.00 93.88 98 VAL A O 1
ATOM 757 N N . THR A 1 99 ? -6.890 -1.391 1.679 1.00 91.75 99 THR A N 1
ATOM 758 C CA . THR A 1 99 ? -7.265 -2.000 2.963 1.00 91.75 99 THR A CA 1
ATOM 759 C C . THR A 1 99 ? -7.448 -0.940 4.050 1.00 91.75 99 THR A C 1
ATOM 761 O O . THR A 1 99 ? -8.459 -0.947 4.750 1.00 91.75 99 THR A O 1
ATOM 764 N N . LEU A 1 100 ? -6.515 0.010 4.160 1.00 91.69 100 LEU A N 1
ATOM 765 C CA . LEU A 1 100 ? -6.605 1.098 5.135 1.00 91.69 100 LEU A CA 1
ATOM 766 C C . LEU A 1 100 ? -7.809 2.013 4.885 1.00 91.69 100 LEU A C 1
ATOM 768 O O . LEU A 1 100 ? -8.508 2.360 5.831 1.00 91.69 100 LEU A O 1
ATOM 772 N N . VAL A 1 101 ? -8.082 2.373 3.627 1.00 94.00 101 VAL A N 1
ATOM 773 C CA . VAL A 1 101 ? -9.242 3.205 3.264 1.00 94.00 101 VAL A CA 1
ATOM 774 C C . VAL A 1 101 ? -10.551 2.498 3.604 1.00 94.00 101 VAL A C 1
ATOM 776 O O . VAL A 1 101 ? -11.433 3.107 4.199 1.00 94.00 101 VAL A O 1
ATOM 779 N N . VAL A 1 102 ? -10.670 1.210 3.274 1.00 94.31 102 VAL A N 1
ATOM 780 C CA . VAL A 1 102 ? -11.847 0.402 3.620 1.00 94.31 102 VAL A CA 1
ATOM 781 C C . VAL A 1 102 ? -12.063 0.415 5.131 1.00 94.31 102 VAL A C 1
ATOM 783 O O . VAL A 1 102 ? -13.147 0.751 5.595 1.00 94.31 102 VAL A O 1
ATOM 786 N N . VAL A 1 103 ? -11.023 0.132 5.914 1.00 92.31 103 VAL A N 1
ATOM 787 C CA . VAL A 1 103 ? -11.127 0.107 7.379 1.00 92.31 103 VAL A CA 1
ATOM 788 C C . VAL A 1 103 ? -11.488 1.480 7.940 1.00 92.31 103 VAL A C 1
ATOM 790 O O . VAL A 1 103 ? -12.358 1.563 8.800 1.00 92.31 103 VAL A O 1
ATOM 793 N N . ALA A 1 104 ? -10.906 2.561 7.420 1.00 88.56 104 ALA A N 1
ATOM 794 C CA . ALA A 1 104 ? -11.231 3.925 7.836 1.00 88.56 104 ALA A CA 1
ATOM 795 C C . ALA A 1 104 ? -12.693 4.318 7.545 1.00 88.56 104 ALA A C 1
ATOM 797 O O . ALA A 1 104 ? -13.278 5.082 8.303 1.00 88.56 104 ALA A O 1
ATOM 798 N N . ILE A 1 105 ? -13.295 3.795 6.471 1.00 90.31 105 ILE A N 1
ATOM 799 C CA . ILE A 1 105 ? -14.700 4.065 6.122 1.00 90.31 105 ILE A CA 1
ATOM 800 C C . ILE A 1 105 ? -15.671 3.304 7.040 1.00 90.31 105 ILE A C 1
ATOM 802 O O . ILE A 1 105 ? -16.744 3.817 7.350 1.00 90.31 105 ILE A O 1
ATOM 806 N N . PHE A 1 106 ? -15.319 2.086 7.464 1.00 84.38 106 PHE A N 1
ATOM 807 C CA . PHE A 1 106 ? -16.208 1.212 8.246 1.00 84.38 106 PHE A CA 1
ATOM 808 C C . PHE A 1 106 ? -16.023 1.298 9.771 1.00 84.38 106 PHE A C 1
ATOM 810 O O . PHE A 1 106 ? -16.784 0.671 10.515 1.00 84.38 106 PHE A O 1
ATOM 817 N N . SER A 1 107 ? -15.022 2.041 10.242 1.00 75.81 107 SER A N 1
ATOM 818 C CA . SER A 1 107 ? -14.666 2.160 11.664 1.00 75.81 107 SER A CA 1
ATOM 819 C C . SER A 1 107 ? -15.403 3.263 12.424 1.00 75.81 107 SER A C 1
ATOM 821 O O . SER A 1 107 ? -16.218 4.012 11.835 1.00 75.81 107 SER A O 1
#

Radius of gyration: 25.39 Å; chains: 1; bounding box: 58×31×65 Å

pLDDT: mean 78.72, std 14.47, range [39.41, 94.88]